Protein AF-X1LIQ6-F1 (afdb_monomer)

Foldseek 3Di:
DDDDFVRVQVVLCCLQPNPPDDPVNNVVLQVVQQPDDPCCVDPVVVDDPQKGKRKDWDDDPPGDTWMWIFIDHNRDGDGIDIDD

Radius of gyration: 12.88 Å; Cα contacts (8 Å, |Δi|>4): 120; chains: 1; bounding box: 30×27×30 Å

InterPro dom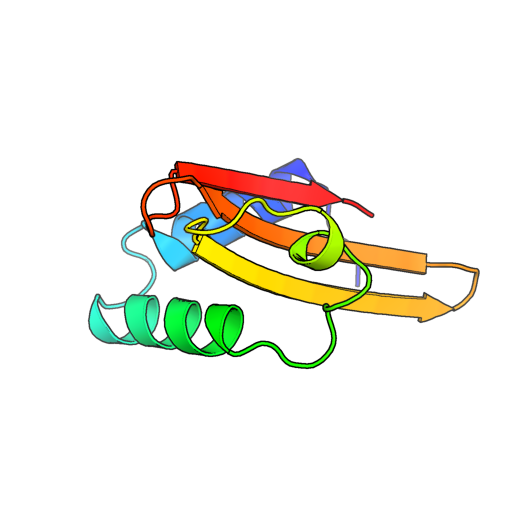ains:
  IPR000871 Beta-lactamase, class-A [PTHR35333] (1-82)
  IPR012338 Beta-lactamase/transpeptidase-like [G3DSA:3.40.710.10] (1-84)
  IPR012338 Beta-lactamase/transpeptidase-like [SSF56601] (1-84)
  IPR045155 Beta-lactamase class A, catalytic domain [PF13354] (2-80)

Sequence (84 aa):
DTTMPVAMATTLRKLLTGELLTLASRQQLIDWMEADKVAGPLLRSALPAGWFIADKSGAGERGSRGIIAALGPDGKPSRIVVIY

Mean predicted aligned error: 2.38 Å

pLDDT: mean 96.91, std 5.0, range [55.56, 98.81]

Secondary structure (DSSP, 8-state):
----HHHHHHHHHHHHHSTTS-HHHHHHHHHHHHT-SS-TTTGGGGPPTT-EEEEEEEE-STT-EEEEEEEESTTS--EEEEE-

Solvent-accessible surface area (backbone atoms only — not comparable to full-atom values): 4892 Å² total; per-residue (Å²): 140,87,85,50,62,68,56,52,47,51,51,51,47,35,45,67,75,34,87,83,36,56,73,68,58,22,50,52,53,47,55,53,23,45,64,55,82,86,41,53,91,49,71,65,68,73,58,63,87,62,47,27,58,26,39,52,65,50,75,55,75,97,80,41,49,34,40,41,34,36,29,28,64,86,64,38,66,77,46,75,50,60,51,107

Structure (mmCIF, N/CA/C/O backbone):
data_AF-X1LIQ6-F1
#
_entry.id   AF-X1LIQ6-F1
#
loop_
_atom_site.group_PDB
_atom_site.id
_atom_site.type_symbol
_atom_site.label_atom_id
_atom_site.label_alt_id
_atom_site.label_comp_id
_atom_site.label_asym_id
_atom_site.label_entity_id
_atom_site.label_seq_id
_atom_site.pdbx_PDB_ins_code
_atom_site.Cartn_x
_atom_site.Cartn_y
_atom_site.Cartn_z
_atom_site.occupancy
_atom_site.B_iso_or_equiv
_atom_site.auth_seq_id
_atom_site.auth_comp_id
_atom_site.auth_asym_id
_atom_site.auth_atom_id
_atom_site.pdbx_PDB_model_num
ATOM 1 N N . ASP A 1 1 ? 16.427 12.622 -3.568 1.00 55.56 1 ASP A N 1
ATOM 2 C CA . ASP A 1 1 ? 15.654 12.206 -2.387 1.00 55.56 1 ASP A CA 1
ATOM 3 C C . ASP A 1 1 ? 15.819 10.700 -2.217 1.00 55.56 1 ASP A C 1
ATOM 5 O O . ASP A 1 1 ? 15.789 9.997 -3.221 1.00 55.56 1 ASP A O 1
ATOM 9 N N . THR A 1 2 ? 16.109 10.221 -1.009 1.00 83.44 2 THR A N 1
ATOM 10 C CA . THR A 1 2 ? 16.469 8.818 -0.721 1.00 83.44 2 THR A CA 1
ATOM 11 C C . THR A 1 2 ? 15.920 8.394 0.636 1.00 83.44 2 THR A C 1
ATOM 13 O O . THR A 1 2 ? 15.869 9.198 1.562 1.00 83.44 2 THR A O 1
ATOM 16 N N . THR A 1 3 ? 15.586 7.115 0.792 1.00 91.19 3 THR A N 1
ATOM 17 C CA . THR A 1 3 ? 15.145 6.527 2.066 1.00 91.19 3 THR A CA 1
ATOM 18 C C . THR A 1 3 ? 15.758 5.138 2.261 1.00 91.19 3 THR A C 1
ATOM 20 O O . THR A 1 3 ? 16.371 4.590 1.348 1.00 91.19 3 THR A O 1
ATOM 23 N N . MET A 1 4 ? 15.590 4.560 3.450 1.00 96.00 4 MET A N 1
ATOM 24 C CA . MET A 1 4 ? 15.932 3.166 3.747 1.00 96.00 4 MET A CA 1
ATOM 25 C C . MET A 1 4 ? 14.646 2.341 3.888 1.00 96.00 4 MET A C 1
ATOM 27 O O . MET A 1 4 ? 13.673 2.863 4.444 1.00 96.00 4 MET A O 1
ATOM 31 N N . PRO A 1 5 ? 14.620 1.049 3.495 1.00 96.81 5 PRO A N 1
ATOM 32 C CA . PRO A 1 5 ? 13.424 0.210 3.618 1.00 96.81 5 PRO A CA 1
ATOM 33 C C . PRO A 1 5 ? 12.785 0.246 5.011 1.00 96.81 5 PRO A C 1
ATOM 35 O O . PRO A 1 5 ? 11.576 0.431 5.144 1.00 96.81 5 PRO A O 1
ATOM 38 N N . VAL A 1 6 ? 13.606 0.161 6.064 1.00 97.62 6 VAL A N 1
ATOM 39 C CA . VAL A 1 6 ? 13.141 0.212 7.459 1.00 97.62 6 VAL A CA 1
ATOM 40 C C . VAL A 1 6 ? 12.541 1.569 7.837 1.00 97.62 6 VAL A C 1
ATOM 42 O O . VAL A 1 6 ? 11.536 1.621 8.550 1.00 97.62 6 VAL A O 1
ATOM 45 N N . ALA A 1 7 ? 13.115 2.667 7.338 1.00 98.06 7 ALA A N 1
ATOM 46 C CA . ALA A 1 7 ? 12.625 4.013 7.605 1.00 98.06 7 ALA A CA 1
ATOM 47 C C . ALA A 1 7 ? 11.262 4.227 6.935 1.00 98.06 7 ALA A C 1
ATOM 49 O O . ALA A 1 7 ? 10.311 4.641 7.597 1.00 98.06 7 ALA A O 1
ATOM 50 N N . MET A 1 8 ? 11.134 3.853 5.659 1.00 98.44 8 MET A N 1
ATOM 51 C CA . MET A 1 8 ? 9.873 3.947 4.925 1.00 98.44 8 MET A CA 1
ATOM 52 C C . MET A 1 8 ? 8.783 3.059 5.532 1.00 98.44 8 MET A C 1
ATOM 54 O O . MET A 1 8 ? 7.679 3.539 5.780 1.00 98.44 8 MET A O 1
ATOM 58 N N . ALA A 1 9 ? 9.090 1.797 5.851 1.00 98.38 9 ALA A N 1
ATOM 59 C CA . ALA A 1 9 ? 8.127 0.892 6.478 1.00 98.38 9 ALA A CA 1
ATOM 60 C C . ALA A 1 9 ? 7.637 1.431 7.833 1.00 98.38 9 ALA A C 1
ATOM 62 O O . ALA A 1 9 ? 6.445 1.384 8.140 1.00 98.38 9 ALA A O 1
ATOM 63 N N . THR A 1 10 ? 8.550 1.993 8.632 1.00 98.25 10 THR A N 1
ATOM 64 C CA . THR A 1 10 ? 8.221 2.584 9.936 1.00 98.25 10 THR A CA 1
ATOM 65 C C . THR A 1 10 ? 7.336 3.817 9.791 1.00 98.25 10 THR A C 1
ATOM 67 O O . THR A 1 10 ? 6.344 3.939 10.512 1.00 98.25 10 THR A O 1
ATOM 70 N N . THR A 1 11 ? 7.667 4.723 8.870 1.00 98.38 11 THR A N 1
ATOM 71 C CA . THR A 1 11 ? 6.874 5.930 8.607 1.00 98.38 11 THR A CA 1
ATOM 72 C C . THR A 1 11 ? 5.496 5.577 8.065 1.00 98.38 11 THR A C 1
ATOM 74 O O . THR A 1 11 ? 4.501 6.067 8.596 1.00 98.38 11 THR A O 1
ATOM 77 N N . LEU A 1 12 ? 5.414 4.667 7.089 1.00 98.38 12 LEU A N 1
ATOM 78 C CA . LEU A 1 12 ? 4.140 4.220 6.533 1.00 98.38 12 LEU A CA 1
ATOM 79 C C . LEU A 1 12 ? 3.248 3.618 7.625 1.00 98.38 12 LEU A C 1
ATOM 81 O O . LEU A 1 12 ? 2.089 3.997 7.741 1.00 98.38 12 LEU A O 1
ATOM 85 N N . ARG A 1 13 ? 3.797 2.773 8.509 1.00 98.25 13 ARG A N 1
ATOM 86 C CA . ARG A 1 13 ? 3.047 2.239 9.658 1.00 98.25 13 ARG A CA 1
ATOM 87 C C . ARG A 1 13 ? 2.471 3.348 10.534 1.00 98.25 13 ARG A C 1
ATOM 89 O O . ARG A 1 13 ? 1.307 3.293 10.910 1.00 98.25 13 ARG A O 1
ATOM 96 N N . LYS A 1 14 ? 3.273 4.366 10.857 1.00 98.25 14 LYS A N 1
ATOM 97 C CA . LYS A 1 14 ? 2.822 5.485 11.697 1.00 98.25 14 LYS A CA 1
ATOM 98 C C . LYS A 1 14 ? 1.711 6.302 11.033 1.00 98.25 14 LYS A C 1
ATOM 100 O O . LYS A 1 14 ? 0.800 6.717 11.737 1.00 98.25 14 LYS A O 1
ATOM 105 N N . LEU A 1 15 ? 1.761 6.498 9.715 1.00 98.44 15 LEU A N 1
ATOM 106 C CA . LEU A 1 15 ? 0.707 7.192 8.967 1.00 98.44 15 LEU A CA 1
ATOM 107 C C . LEU A 1 15 ? -0.587 6.370 8.896 1.00 98.44 15 LEU A C 1
ATOM 109 O O . LEU A 1 15 ? -1.668 6.918 9.092 1.00 98.44 15 LEU A O 1
ATOM 113 N N . LEU A 1 16 ? -0.477 5.061 8.646 1.00 97.62 16 LEU A N 1
ATOM 114 C CA . LEU A 1 16 ? -1.632 4.190 8.415 1.00 97.62 16 LEU A CA 1
ATOM 115 C C . LEU A 1 16 ? -2.284 3.654 9.691 1.00 97.62 16 LEU A C 1
ATOM 117 O O . LEU A 1 16 ? -3.433 3.238 9.633 1.00 97.62 16 LEU A O 1
ATOM 121 N N . THR A 1 17 ? -1.589 3.610 10.831 1.00 95.00 17 THR A N 1
ATOM 122 C CA . THR A 1 17 ? -2.160 3.055 12.076 1.00 95.00 17 THR A CA 1
ATOM 123 C C . THR A 1 17 ? -1.843 3.863 13.333 1.00 95.00 17 THR A C 1
ATOM 125 O O . THR A 1 17 ? -2.438 3.607 14.378 1.00 95.00 17 THR A O 1
ATOM 128 N N . GLY A 1 18 ? -0.916 4.821 13.267 1.00 94.69 18 GLY A N 1
ATOM 129 C CA . GLY A 1 18 ? -0.510 5.661 14.397 1.00 94.69 18 GLY A CA 1
ATOM 130 C C . GLY A 1 18 ? -1.247 7.000 14.455 1.00 94.69 18 GLY A C 1
ATOM 131 O O . GLY A 1 18 ? -1.983 7.375 13.547 1.00 94.69 18 GLY A O 1
ATOM 132 N N . GLU A 1 19 ? -1.045 7.752 15.529 1.00 96.25 19 GLU A N 1
ATOM 133 C CA . GLU A 1 19 ? -1.813 8.974 15.834 1.00 96.25 19 GLU A CA 1
ATOM 134 C C . GLU A 1 19 ? -1.332 10.236 15.094 1.00 96.25 19 GLU A C 1
ATOM 136 O O . GLU A 1 19 ? -1.746 11.343 15.420 1.00 96.25 19 GLU A O 1
ATOM 141 N N . LEU A 1 20 ? -0.466 10.093 14.082 1.00 97.69 20 LEU A N 1
ATOM 142 C CA . LEU A 1 20 ? 0.031 11.235 13.299 1.00 97.69 20 LEU A CA 1
ATOM 143 C C . LEU A 1 20 ? -1.060 11.891 12.448 1.00 97.69 20 LEU A C 1
ATOM 145 O O . LEU A 1 20 ? -0.975 13.076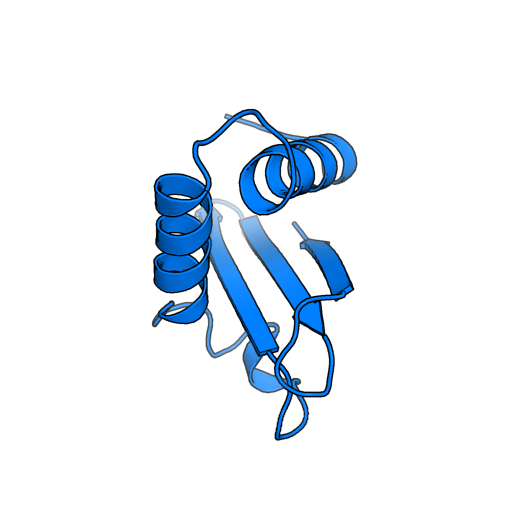 12.136 1.00 97.69 20 LEU A O 1
ATOM 149 N N . LEU A 1 21 ? -2.055 11.104 12.042 1.00 98.12 21 LEU A N 1
ATOM 150 C CA . LEU A 1 21 ? -3.199 11.546 11.262 1.00 98.12 21 LEU A CA 1
ATOM 151 C C . LEU A 1 21 ? -4.477 11.296 12.057 1.00 98.12 21 LEU A C 1
ATOM 153 O O . LEU A 1 21 ? -4.579 10.314 12.799 1.00 98.12 21 LEU A O 1
ATOM 157 N N . THR A 1 22 ? -5.480 12.150 11.839 1.00 98.31 22 THR A N 1
ATOM 158 C CA . THR A 1 22 ? -6.843 11.866 12.303 1.00 98.31 22 THR A CA 1
ATOM 159 C C . THR A 1 22 ? -7.335 10.551 11.697 1.00 98.31 22 THR A C 1
ATOM 161 O O . THR A 1 22 ? -6.866 10.128 10.636 1.00 98.31 22 THR A O 1
ATOM 164 N N . LEU A 1 23 ? -8.315 9.909 12.338 1.00 97.75 23 LEU A N 1
ATOM 165 C CA . LEU A 1 23 ? -8.885 8.659 11.829 1.00 97.75 23 LEU A CA 1
ATOM 166 C C . LEU A 1 23 ? -9.403 8.806 10.386 1.00 97.75 23 LEU A C 1
ATOM 168 O O . LEU A 1 23 ? -9.139 7.945 9.553 1.00 97.75 23 LEU A O 1
ATOM 172 N N . ALA A 1 24 ? -10.066 9.928 10.081 1.00 98.19 24 ALA A N 1
ATOM 173 C CA . ALA A 1 24 ? -10.570 10.223 8.741 1.00 98.19 24 ALA A CA 1
ATOM 174 C C . ALA A 1 24 ? -9.435 10.379 7.717 1.00 98.19 24 ALA A C 1
ATOM 176 O O . ALA A 1 24 ? -9.490 9.799 6.638 1.00 98.19 24 ALA A O 1
ATOM 177 N N . SER A 1 25 ? -8.370 11.109 8.062 1.00 98.56 25 SER A N 1
ATOM 178 C CA . SER A 1 25 ? -7.219 11.303 7.171 1.00 98.56 25 SER A CA 1
ATOM 179 C C . SER A 1 25 ? -6.429 10.014 6.937 1.00 98.56 25 SER A C 1
ATOM 181 O O . SER A 1 25 ? -5.946 9.777 5.833 1.00 98.56 25 SER A O 1
ATOM 183 N N . ARG A 1 26 ? -6.316 9.163 7.959 1.00 98.25 26 ARG A N 1
ATOM 184 C CA . ARG A 1 26 ? -5.720 7.831 7.841 1.00 98.25 26 ARG A CA 1
ATOM 185 C C . ARG A 1 26 ? -6.521 6.949 6.887 1.00 98.25 26 ARG A C 1
ATOM 187 O O . ARG A 1 26 ? -5.924 6.338 6.006 1.00 98.25 26 ARG A O 1
ATOM 194 N N . GLN A 1 27 ? -7.845 6.901 7.050 1.00 97.94 27 GLN A N 1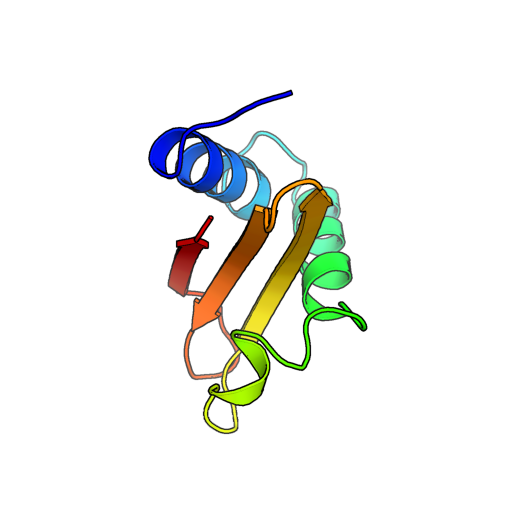
ATOM 195 C CA . GLN A 1 27 ? -8.709 6.125 6.161 1.00 97.94 27 GLN A CA 1
ATOM 196 C C . GLN A 1 27 ? -8.607 6.641 4.725 1.00 97.94 27 GLN A C 1
ATOM 198 O O . GLN A 1 27 ? -8.351 5.860 3.822 1.00 97.94 27 GLN A O 1
ATOM 203 N N . GLN A 1 28 ? -8.655 7.961 4.532 1.00 98.69 28 GLN A N 1
ATOM 204 C CA . GLN A 1 28 ? -8.510 8.569 3.211 1.00 98.69 28 GLN A CA 1
ATOM 205 C C . GLN A 1 28 ? -7.190 8.191 2.521 1.00 98.69 28 GLN A C 1
ATOM 207 O O . GLN A 1 28 ? -7.167 7.954 1.312 1.00 98.69 28 GLN A O 1
ATOM 212 N N . LEU A 1 29 ? -6.088 8.137 3.276 1.00 98.69 29 LEU A N 1
ATOM 213 C CA . LEU A 1 29 ? -4.792 7.713 2.752 1.00 98.69 29 LEU A CA 1
ATOM 214 C C . LEU A 1 29 ? -4.809 6.237 2.333 1.00 98.69 29 LEU A C 1
ATOM 216 O O . LEU A 1 29 ? -4.302 5.910 1.260 1.00 98.69 29 LEU A O 1
ATOM 220 N N . ILE A 1 30 ? -5.406 5.364 3.150 1.00 98.25 30 ILE A N 1
ATOM 221 C CA . ILE A 1 30 ? -5.593 3.948 2.811 1.00 98.25 30 ILE A CA 1
ATOM 222 C C . ILE A 1 30 ? -6.437 3.818 1.539 1.00 98.25 30 ILE A C 1
ATOM 224 O O . ILE A 1 30 ? -6.005 3.134 0.618 1.00 98.25 30 ILE A O 1
ATOM 228 N N . ASP A 1 31 ? -7.565 4.523 1.450 1.00 98.56 31 ASP A N 1
ATOM 229 C CA . ASP A 1 31 ? -8.493 4.451 0.316 1.00 98.56 31 ASP A CA 1
ATOM 230 C C . ASP A 1 31 ? -7.817 4.868 -0.998 1.00 98.56 31 ASP A C 1
ATOM 232 O O . ASP A 1 31 ? -7.973 4.217 -2.033 1.00 98.56 31 ASP A O 1
ATOM 236 N N . TRP A 1 32 ? -7.008 5.934 -0.973 1.00 98.81 32 TRP A N 1
ATOM 237 C CA . TRP A 1 32 ? -6.241 6.354 -2.149 1.00 98.81 32 TRP A CA 1
ATOM 238 C C . TRP A 1 32 ? -5.202 5.319 -2.578 1.00 98.81 32 TRP A C 1
ATOM 240 O O . TRP A 1 32 ? -5.038 5.076 -3.773 1.00 98.81 32 TRP A O 1
ATOM 250 N N . MET A 1 33 ? -4.497 4.717 -1.620 1.00 98.75 33 MET A N 1
ATOM 251 C CA . MET A 1 33 ? -3.504 3.677 -1.893 1.00 98.75 33 MET A CA 1
ATOM 252 C C . MET A 1 33 ? -4.157 2.367 -2.364 1.00 98.75 33 MET A C 1
ATOM 254 O O . MET A 1 33 ? -3.623 1.679 -3.231 1.00 98.75 33 MET A O 1
ATOM 258 N N . GLU A 1 34 ? -5.324 2.006 -1.832 1.00 98.56 34 GLU A N 1
ATOM 259 C CA . GLU A 1 34 ? -6.100 0.844 -2.277 1.00 98.56 34 GLU A CA 1
ATOM 260 C C . GLU A 1 34 ? -6.568 1.018 -3.724 1.00 98.56 34 GLU A C 1
ATOM 262 O O . GLU A 1 34 ? -6.446 0.097 -4.541 1.00 98.56 34 GLU A O 1
ATOM 267 N N . ALA A 1 35 ? -6.995 2.233 -4.073 1.00 98.50 35 ALA A N 1
ATOM 268 C CA . ALA A 1 35 ? -7.450 2.597 -5.406 1.00 98.50 35 ALA A CA 1
ATOM 269 C C . ALA A 1 35 ? -6.328 2.773 -6.453 1.00 98.50 35 ALA A C 1
ATOM 271 O O . ALA A 1 35 ? -6.649 3.155 -7.586 1.00 98.50 35 ALA A O 1
ATOM 272 N N . ASP A 1 36 ? -5.053 2.492 -6.133 1.00 98.50 36 ASP A N 1
ATOM 273 C CA . ASP A 1 36 ? -3.932 2.647 -7.072 1.00 98.50 36 ASP A CA 1
ATOM 274 C C . ASP A 1 36 ? -4.185 1.905 -8.399 1.00 98.50 36 ASP A C 1
ATOM 276 O O . ASP A 1 36 ? -4.623 0.753 -8.441 1.00 98.50 36 ASP A O 1
ATOM 280 N N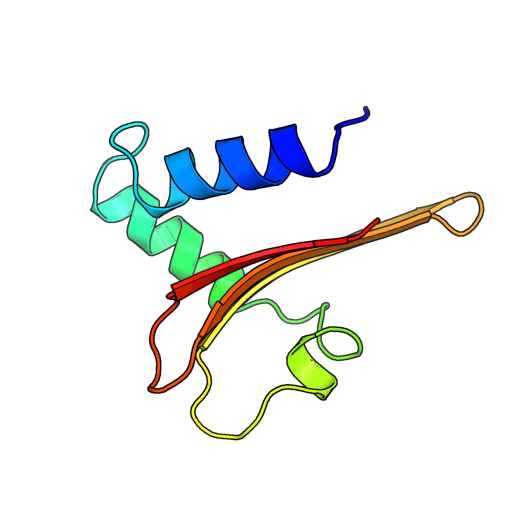 . LYS A 1 37 ? -3.899 2.586 -9.512 1.00 98.19 37 LYS A N 1
ATOM 281 C CA . LYS A 1 37 ? -4.148 2.106 -10.881 1.00 98.19 37 LYS A CA 1
ATOM 282 C C . LYS A 1 37 ? -2.881 1.742 -11.644 1.00 98.19 37 LYS A C 1
ATOM 284 O O . LYS A 1 37 ? -2.980 1.155 -12.717 1.00 98.19 37 LYS A O 1
ATOM 289 N N . VAL A 1 38 ? -1.699 2.073 -11.121 1.00 98.00 38 VAL A N 1
ATOM 290 C CA . VAL A 1 38 ? -0.436 1.961 -11.881 1.00 98.00 38 VAL A CA 1
ATOM 291 C C . VAL A 1 38 ? 0.544 0.913 -11.336 1.00 98.00 38 VAL A C 1
ATOM 293 O O . VAL A 1 38 ? 1.607 0.710 -11.919 1.00 98.00 38 VAL A O 1
ATOM 296 N N . ALA A 1 39 ? 0.197 0.212 -10.253 1.00 97.94 39 ALA A N 1
ATOM 297 C CA . ALA A 1 39 ? 1.035 -0.822 -9.632 1.00 97.94 39 ALA A CA 1
ATOM 298 C C . ALA A 1 39 ? 0.678 -2.268 -10.042 1.00 97.94 39 ALA A C 1
ATOM 300 O O . ALA A 1 39 ? 1.268 -3.214 -9.523 1.00 97.94 39 ALA A O 1
ATOM 301 N N . GLY A 1 40 ? -0.259 -2.455 -10.982 1.00 97.81 40 GLY A N 1
ATOM 302 C CA . GLY A 1 40 ? -0.798 -3.767 -11.383 1.00 97.81 40 GLY A CA 1
ATOM 303 C C . GLY A 1 40 ? 0.252 -4.864 -11.637 1.00 97.81 40 GLY A C 1
ATOM 304 O O . GLY A 1 40 ? 0.132 -5.935 -11.047 1.00 97.81 40 GLY A O 1
ATOM 305 N N . PRO A 1 41 ? 1.312 -4.608 -12.429 1.00 98.19 41 PRO A N 1
ATOM 306 C CA . PRO A 1 41 ? 2.353 -5.603 -12.716 1.00 98.19 41 PRO A CA 1
AT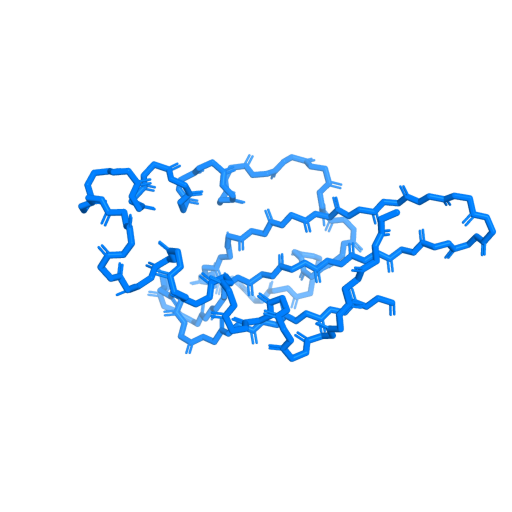OM 307 C C . PRO A 1 41 ? 3.286 -5.964 -11.543 1.00 98.19 41 PRO A C 1
ATOM 309 O O . PRO A 1 41 ? 4.213 -6.742 -11.738 1.00 98.19 41 PRO A O 1
ATOM 312 N N . LEU A 1 42 ? 3.117 -5.364 -10.358 1.00 98.38 42 LEU A N 1
ATOM 313 C CA . LEU A 1 42 ? 3.960 -5.608 -9.181 1.00 98.38 42 LEU A CA 1
ATOM 314 C C . LEU A 1 42 ? 3.252 -6.559 -8.205 1.00 98.38 42 LEU A C 1
ATOM 316 O O . LEU A 1 42 ? 2.753 -7.601 -8.625 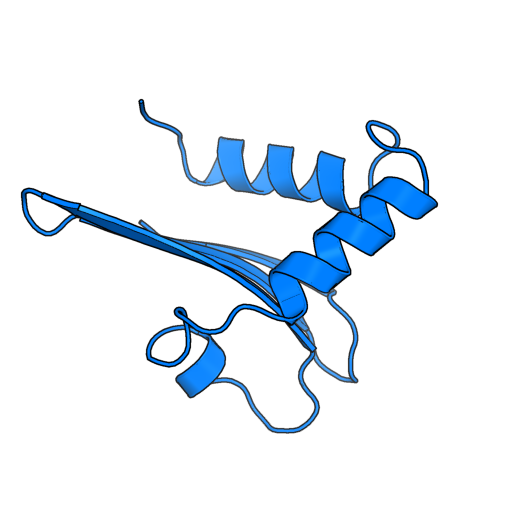1.00 98.38 42 LEU A O 1
ATOM 320 N N . LEU A 1 43 ? 3.187 -6.223 -6.911 1.00 98.25 43 LEU A N 1
ATOM 321 C CA . LEU A 1 43 ? 2.607 -7.095 -5.882 1.00 98.25 43 LEU A CA 1
ATOM 322 C C . LEU A 1 43 ? 1.169 -7.510 -6.215 1.00 98.25 43 LEU A C 1
ATOM 324 O O . LEU A 1 43 ? 0.824 -8.672 -6.027 1.00 98.25 43 LEU A O 1
ATOM 328 N N . ARG A 1 44 ? 0.362 -6.599 -6.780 1.00 98.25 44 ARG A N 1
ATOM 329 C CA . ARG A 1 44 ? -1.029 -6.866 -7.186 1.00 98.25 44 ARG A CA 1
ATOM 330 C C . ARG A 1 44 ? -1.173 -8.059 -8.137 1.00 98.25 44 ARG A C 1
ATOM 332 O O . ARG A 1 44 ? -2.184 -8.744 -8.068 1.00 98.25 44 ARG A O 1
ATOM 339 N N . SER A 1 45 ? -0.173 -8.337 -8.976 1.00 98.12 45 SER A N 1
ATOM 340 C CA . SER A 1 45 ? -0.198 -9.472 -9.912 1.00 98.12 45 SER A CA 1
ATOM 341 C C . SER A 1 45 ? -0.065 -10.842 -9.238 1.00 98.12 45 SER A C 1
ATOM 343 O O . SER A 1 45 ? -0.445 -11.850 -9.826 1.00 98.12 45 SER A O 1
ATOM 345 N N . ALA A 1 46 ? 0.460 -10.881 -8.011 1.00 97.69 46 ALA A N 1
ATOM 346 C CA . ALA A 1 46 ? 0.744 -12.108 -7.271 1.00 97.69 46 ALA A CA 1
ATOM 347 C C . ALA A 1 46 ? -0.195 -12.324 -6.071 1.00 97.69 46 ALA A C 1
ATOM 349 O O . ALA A 1 46 ? -0.030 -13.295 -5.332 1.00 97.69 46 ALA A O 1
ATOM 350 N N . LEU A 1 47 ? -1.154 -11.421 -5.840 1.00 97.56 47 LEU A N 1
ATOM 351 C CA . LEU A 1 47 ? -2.058 -11.529 -4.699 1.00 97.56 47 LEU A CA 1
ATOM 352 C C . L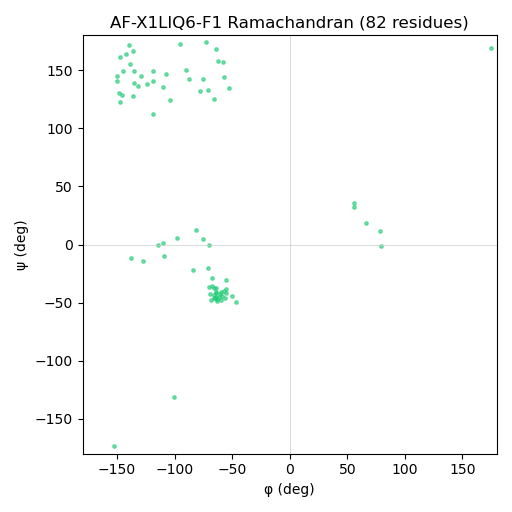EU A 1 47 ? -3.157 -12.570 -4.942 1.00 97.56 47 LEU A C 1
ATOM 354 O O . LEU A 1 47 ? -3.830 -12.519 -5.974 1.00 97.56 47 LEU A O 1
ATOM 358 N N . PRO A 1 48 ? -3.402 -13.474 -3.977 1.00 97.69 48 PRO A N 1
ATOM 359 C CA . PRO A 1 48 ? -4.567 -14.345 -4.018 1.00 97.69 48 PRO A CA 1
ATOM 360 C C . PRO A 1 48 ? -5.879 -13.551 -3.969 1.00 97.69 48 PRO A C 1
ATOM 362 O O . PRO A 1 48 ? -5.941 -12.433 -3.452 1.00 97.69 48 PRO A O 1
ATOM 365 N N . ALA A 1 49 ? -6.961 -14.162 -4.450 1.00 96.12 49 ALA A N 1
ATOM 366 C CA . ALA A 1 49 ? -8.298 -13.590 -4.322 1.00 96.12 49 ALA A CA 1
ATOM 367 C C . ALA A 1 49 ? -8.660 -13.326 -2.845 1.00 96.12 49 ALA A C 1
ATOM 369 O O . ALA A 1 49 ? -8.290 -14.093 -1.955 1.00 96.12 49 ALA A O 1
ATOM 370 N N . GLY A 1 50 ? -9.389 -12.236 -2.587 1.00 95.81 50 GLY A N 1
ATOM 371 C CA . GLY A 1 50 ? -9.818 -11.842 -1.238 1.00 95.81 50 GLY A CA 1
ATOM 372 C C . GLY A 1 50 ? -8.743 -11.154 -0.388 1.00 95.81 50 GLY A C 1
ATOM 373 O O . GLY A 1 50 ? -9.027 -10.750 0.740 1.00 95.81 50 GLY A O 1
ATOM 374 N N . TRP A 1 51 ? -7.524 -10.986 -0.907 1.00 98.31 51 TRP A N 1
ATOM 375 C CA . TRP A 1 51 ? -6.504 -10.184 -0.237 1.00 98.31 51 TRP A CA 1
ATOM 376 C C . TRP A 1 51 ? -6.776 -8.693 -0.385 1.00 98.31 51 TRP A C 1
ATOM 378 O O . TRP A 1 51 ? -7.175 -8.208 -1.442 1.00 98.31 51 TRP A O 1
ATOM 388 N N . PHE A 1 52 ? -6.487 -7.967 0.688 1.00 98.56 52 PHE A N 1
ATOM 389 C CA . PHE A 1 52 ? -6.430 -6.517 0.690 1.00 98.56 52 PHE A CA 1
ATOM 390 C C . PHE A 1 52 ? -5.038 -6.037 0.289 1.00 98.56 52 PHE A C 1
ATOM 392 O O . PHE A 1 52 ? -4.029 -6.608 0.721 1.00 98.56 52 PHE A O 1
ATOM 399 N N . ILE A 1 53 ? -4.980 -4.941 -0.468 1.00 98.69 53 ILE A N 1
ATOM 400 C CA . ILE A 1 53 ? -3.743 -4.205 -0.712 1.00 98.69 53 ILE A CA 1
ATOM 401 C C . ILE A 1 53 ? -4.003 -2.710 -0.884 1.00 98.69 53 ILE A C 1
ATOM 403 O O . ILE A 1 53 ? -4.809 -2.293 -1.709 1.00 98.69 53 ILE A O 1
ATOM 407 N N . ALA A 1 54 ? -3.234 -1.916 -0.147 1.00 98.75 54 ALA A N 1
ATOM 408 C CA . ALA A 1 54 ? -3.067 -0.486 -0.337 1.00 98.75 54 ALA A CA 1
ATOM 409 C C . ALA A 1 54 ? -1.590 -0.230 -0.649 1.00 98.75 54 ALA A C 1
ATOM 411 O O . ALA A 1 54 ? -0.733 -0.467 0.207 1.00 98.75 54 ALA A O 1
ATOM 412 N N . ASP A 1 55 ? -1.269 0.201 -1.870 1.00 98.75 55 ASP A N 1
ATOM 413 C CA . ASP A 1 55 ? 0.110 0.301 -2.350 1.00 98.75 55 ASP A CA 1
ATOM 414 C C . ASP A 1 55 ? 0.418 1.592 -3.112 1.00 98.75 55 ASP A C 1
ATOM 416 O O . ASP A 1 55 ? -0.450 2.389 -3.468 1.00 98.75 55 ASP A O 1
ATOM 420 N N . LYS A 1 56 ? 1.717 1.826 -3.308 1.00 98.62 56 LYS A N 1
ATOM 421 C CA . LYS A 1 56 ? 2.217 2.860 -4.207 1.00 98.62 56 LYS A CA 1
ATOM 422 C C . LYS A 1 56 ? 3.535 2.424 -4.831 1.00 98.62 56 LYS A C 1
ATOM 424 O O . LYS A 1 56 ? 4.507 2.143 -4.129 1.00 98.62 56 LYS A O 1
ATOM 429 N N . SER A 1 57 ? 3.574 2.393 -6.162 1.00 98.44 57 SER A N 1
ATOM 430 C CA . SER A 1 57 ? 4.792 2.110 -6.934 1.00 98.44 57 SER A CA 1
ATOM 431 C C . SER A 1 57 ? 5.587 3.374 -7.281 1.00 98.44 57 SER A C 1
ATOM 433 O O . SER A 1 57 ? 4.982 4.410 -7.561 1.00 98.44 57 SER A O 1
ATOM 435 N N . GLY A 1 58 ? 6.908 3.253 -7.411 1.00 97.62 58 GLY A N 1
ATOM 436 C CA . GLY A 1 58 ? 7.809 4.268 -7.966 1.00 97.62 58 GLY A CA 1
ATOM 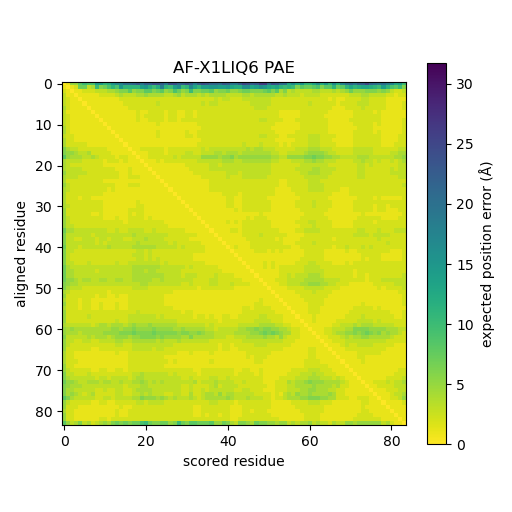437 C C . GLY A 1 58 ? 8.717 3.688 -9.055 1.00 97.62 58 GLY A C 1
ATOM 438 O O . GLY A 1 58 ? 9.085 2.515 -9.008 1.00 97.62 58 GLY A O 1
ATOM 439 N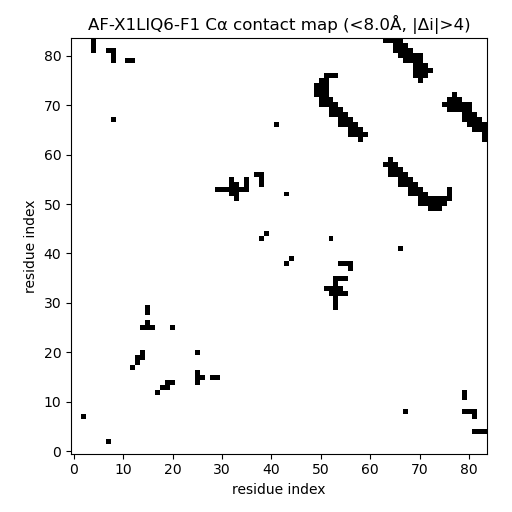 N . ALA A 1 59 ? 9.037 4.476 -10.078 1.00 97.31 59 ALA A N 1
ATOM 440 C CA . ALA A 1 59 ? 10.044 4.164 -11.097 1.00 97.31 59 ALA A CA 1
ATOM 441 C C . ALA A 1 59 ? 10.904 5.406 -11.334 1.00 97.31 59 ALA A C 1
ATOM 443 O O . ALA A 1 59 ? 10.410 6.526 -11.207 1.00 97.31 59 ALA A O 1
ATOM 444 N N . GLY A 1 60 ? 12.167 5.202 -11.688 1.00 96.25 60 GLY A N 1
ATOM 445 C CA . GLY A 1 60 ? 13.094 6.282 -11.995 1.00 96.25 60 GLY A CA 1
ATOM 446 C C . GLY A 1 60 ? 14.190 5.849 -12.959 1.00 96.25 60 GLY A C 1
ATOM 447 O O . GLY A 1 60 ? 14.178 4.742 -13.498 1.00 96.25 60 GLY A O 1
ATOM 448 N N . GLU A 1 61 ? 15.150 6.742 -13.173 1.00 96.44 61 GLU A N 1
ATOM 449 C CA . GLU A 1 61 ? 16.298 6.477 -14.036 1.00 96.44 61 GLU A CA 1
ATOM 450 C C . GLU A 1 61 ? 17.191 5.349 -13.499 1.00 96.44 61 GLU A C 1
ATOM 452 O O . GLU A 1 61 ? 17.089 4.917 -12.345 1.00 96.44 61 GLU A O 1
ATOM 457 N N . ARG A 1 62 ? 18.109 4.886 -14.358 1.00 95.06 62 ARG A N 1
ATOM 458 C CA . ARG A 1 62 ? 19.144 3.893 -14.020 1.00 95.06 62 ARG A CA 1
ATOM 459 C C . ARG A 1 62 ? 18.572 2.586 -13.450 1.00 95.06 62 ARG A C 1
ATOM 461 O O . ARG A 1 62 ? 19.203 1.948 -12.618 1.00 95.06 62 ARG A O 1
ATOM 468 N N . GLY A 1 63 ? 17.376 2.199 -13.901 1.00 94.56 63 GLY A N 1
ATOM 469 C CA . GLY A 1 63 ? 16.714 0.955 -13.495 1.00 94.56 63 GLY A CA 1
ATOM 470 C C . GLY A 1 63 ? 16.046 0.995 -12.118 1.00 94.56 63 GLY A C 1
ATOM 471 O O . GLY A 1 63 ? 15.644 -0.052 -11.621 1.00 94.56 63 GLY A O 1
ATOM 472 N N . SER A 1 64 ? 15.901 2.171 -11.501 1.00 95.94 64 SER A N 1
ATOM 473 C CA . SER A 1 64 ? 15.292 2.297 -10.172 1.00 95.94 64 SER A CA 1
ATOM 474 C C . SER A 1 64 ? 13.809 1.908 -10.196 1.00 95.94 64 SER A C 1
ATOM 476 O O . SER A 1 64 ? 13.021 2.499 -10.945 1.00 95.94 64 SER A O 1
ATOM 478 N N . ARG A 1 65 ? 13.393 0.961 -9.345 1.00 97.31 65 ARG A N 1
ATOM 479 C CA . ARG A 1 65 ? 11.994 0.524 -9.233 1.00 97.31 65 ARG A CA 1
ATOM 480 C C . ARG A 1 65 ? 11.661 0.165 -7.792 1.00 97.31 65 ARG A C 1
ATOM 482 O O . ARG A 1 65 ? 12.338 -0.648 -7.197 1.00 97.31 65 ARG A O 1
ATOM 489 N N . GLY A 1 66 ? 10.576 0.711 -7.251 1.00 97.38 66 GLY A N 1
ATOM 490 C CA . GLY A 1 66 ? 10.171 0.410 -5.881 1.00 97.38 66 GLY A CA 1
ATOM 491 C C . GLY A 1 66 ? 8.668 0.302 -5.693 1.00 97.38 66 GLY A C 1
ATOM 492 O O . GLY A 1 66 ? 7.878 0.751 -6.529 1.00 97.38 66 GLY A O 1
ATOM 493 N N . ILE A 1 67 ? 8.276 -0.290 -4.571 1.00 98.62 67 ILE A N 1
ATOM 494 C CA . ILE A 1 67 ? 6.890 -0.377 -4.117 1.00 98.62 67 ILE A CA 1
ATOM 495 C C . ILE A 1 67 ? 6.830 -0.404 -2.592 1.00 98.62 67 ILE A C 1
ATOM 497 O O . ILE A 1 67 ? 7.641 -1.052 -1.929 1.00 98.62 67 ILE A O 1
ATOM 501 N N . ILE A 1 68 ? 5.840 0.295 -2.044 1.00 98.75 68 ILE A N 1
ATOM 502 C CA . ILE A 1 68 ? 5.435 0.193 -0.641 1.00 98.75 68 ILE A CA 1
ATOM 503 C C . ILE A 1 68 ? 3.992 -0.291 -0.595 1.00 98.75 68 ILE A C 1
ATOM 505 O O . ILE A 1 68 ? 3.186 0.127 -1.426 1.00 98.75 68 ILE A O 1
ATOM 509 N N . ALA A 1 69 ? 3.662 -1.159 0.355 1.00 98.75 69 ALA A N 1
ATOM 510 C CA . ALA A 1 69 ? 2.317 -1.702 0.473 1.00 98.75 69 ALA A CA 1
ATOM 511 C C . ALA A 1 69 ? 1.952 -2.044 1.918 1.00 98.75 69 ALA A C 1
ATOM 513 O O . ALA A 1 69 ? 2.789 -2.537 2.676 1.00 98.75 69 ALA A O 1
ATOM 514 N N . ALA A 1 70 ? 0.683 -1.843 2.263 1.00 98.69 70 ALA A N 1
ATOM 515 C CA . ALA A 1 70 ? 0.009 -2.513 3.365 1.00 98.69 70 ALA A CA 1
ATOM 516 C C . ALA A 1 70 ? -0.910 -3.597 2.782 1.00 98.69 70 ALA A C 1
ATOM 518 O O . ALA A 1 70 ? -1.738 -3.299 1.924 1.00 98.69 70 ALA A O 1
ATOM 519 N N . LEU A 1 71 ? -0.753 -4.849 3.214 1.00 98.56 71 LEU A N 1
ATOM 520 C CA . LEU A 1 71 ? -1.468 -5.991 2.635 1.00 98.56 71 LEU A CA 1
ATOM 521 C C . LEU A 1 71 ? -1.777 -7.087 3.662 1.00 98.56 71 LEU A C 1
ATOM 523 O O . LEU A 1 71 ? -1.167 -7.151 4.736 1.00 98.56 71 LEU A O 1
ATOM 527 N N . GLY A 1 72 ? -2.734 -7.952 3.332 1.00 98.38 72 GLY A N 1
ATOM 528 C CA . GLY A 1 72 ? -3.106 -9.110 4.143 1.00 98.38 72 GLY A CA 1
ATOM 529 C C . GLY A 1 72 ? -4.328 -9.869 3.608 1.00 98.38 72 GLY A C 1
ATOM 530 O O . GLY A 1 72 ? -4.993 -9.383 2.690 1.00 98.38 72 GLY A O 1
ATOM 531 N N . PRO A 1 73 ? -4.604 -11.069 4.150 1.00 98.06 73 PRO A N 1
ATOM 532 C CA . PRO A 1 73 ? -5.769 -11.869 3.776 1.00 98.06 73 PRO A CA 1
ATOM 533 C C . PRO A 1 73 ? -7.077 -11.273 4.324 1.00 98.06 73 PRO A C 1
ATOM 535 O O . PRO A 1 73 ? -7.070 -10.313 5.097 1.00 98.06 73 PRO A O 1
ATOM 538 N N . ASP A 1 74 ? -8.203 -11.869 3.928 1.00 96.81 74 ASP A N 1
ATOM 539 C CA . ASP A 1 74 ? -9.541 -11.593 4.474 1.00 96.81 74 ASP A CA 1
ATOM 540 C C . ASP A 1 74 ? -9.963 -10.116 4.405 1.00 96.81 74 ASP A C 1
ATOM 542 O O . ASP A 1 74 ? -10.612 -9.585 5.310 1.00 96.81 74 ASP A O 1
ATOM 546 N N . GLY A 1 75 ? -9.561 -9.427 3.333 1.00 96.12 75 GLY A N 1
ATOM 547 C CA . GLY A 1 75 ? -9.904 -8.025 3.108 1.00 96.12 75 GLY A CA 1
ATOM 548 C C . GLY A 1 75 ? -9.299 -7.046 4.122 1.00 96.12 75 GLY A C 1
ATOM 549 O O . GLY A 1 75 ? -9.788 -5.923 4.223 1.00 96.12 75 GLY A O 1
ATOM 550 N N . LYS A 1 76 ? -8.252 -7.426 4.875 1.00 95.12 76 LYS A N 1
ATOM 551 C CA . LYS A 1 76 ? -7.634 -6.555 5.892 1.00 95.12 76 LYS A CA 1
ATOM 552 C C . LYS A 1 76 ? -6.106 -6.502 5.790 1.00 95.12 76 LYS A C 1
ATOM 554 O O . LYS A 1 76 ? -5.453 -7.542 5.688 1.00 95.12 76 LYS A O 1
ATOM 559 N N . PRO A 1 77 ? -5.487 -5.312 5.903 1.00 96.25 77 PRO A N 1
ATOM 560 C CA . PRO A 1 77 ? -4.037 -5.211 5.978 1.00 96.25 77 PRO A CA 1
ATOM 561 C C . PRO A 1 77 ? -3.531 -5.731 7.330 1.00 96.25 77 PRO A C 1
ATOM 563 O O . PRO A 1 77 ? -4.034 -5.348 8.384 1.00 96.25 77 PRO A O 1
ATOM 566 N N . SER A 1 78 ? -2.495 -6.571 7.312 1.00 95.44 78 SER A N 1
ATOM 567 C CA . SER A 1 78 ? -1.833 -7.077 8.530 1.00 95.44 78 SER A CA 1
ATOM 568 C C . SER A 1 78 ? -0.317 -6.881 8.526 1.00 95.44 78 SER A C 1
ATOM 570 O O . SER A 1 78 ? 0.326 -6.996 9.571 1.00 95.44 78 SER A O 1
ATOM 572 N N . ARG A 1 79 ? 0.277 -6.575 7.366 1.00 98.25 79 ARG A N 1
ATOM 573 C CA . ARG A 1 79 ? 1.723 -6.390 7.198 1.00 98.25 79 ARG A CA 1
ATOM 574 C C . ARG A 1 79 ? 2.028 -5.207 6.292 1.00 98.25 79 ARG A C 1
ATOM 576 O O . ARG A 1 79 ? 1.226 -4.853 5.433 1.00 98.25 79 ARG A O 1
ATOM 583 N N . ILE A 1 80 ? 3.223 -4.647 6.471 1.00 98.50 80 ILE A N 1
ATOM 584 C CA . ILE A 1 80 ? 3.817 -3.661 5.565 1.00 98.50 80 ILE A CA 1
ATOM 585 C C . ILE A 1 80 ? 4.996 -4.302 4.840 1.00 98.50 80 ILE A C 1
ATOM 587 O O . ILE A 1 80 ? 5.819 -4.970 5.464 1.00 98.50 80 ILE A O 1
ATOM 591 N N . VAL A 1 81 ? 5.075 -4.072 3.532 1.00 98.62 81 VAL A N 1
ATOM 592 C CA . VAL A 1 81 ? 6.170 -4.503 2.659 1.00 98.62 81 VAL A CA 1
ATOM 593 C C . VAL A 1 81 ? 6.742 -3.283 1.944 1.00 98.62 81 VAL A C 1
ATOM 595 O O . VAL A 1 81 ? 5.999 -2.407 1.504 1.00 98.62 81 VAL A O 1
ATOM 598 N N . VAL A 1 82 ? 8.070 -3.226 1.844 1.00 98.56 82 VAL A N 1
ATOM 599 C CA . VAL A 1 82 ? 8.817 -2.184 1.128 1.00 98.56 82 VAL A CA 1
ATOM 600 C C . VAL A 1 82 ? 9.925 -2.855 0.321 1.00 98.56 82 VAL A C 1
ATOM 602 O O . VAL A 1 82 ? 10.691 -3.636 0.883 1.00 98.56 82 VAL A O 1
ATOM 605 N N . ILE A 1 83 ? 10.000 -2.555 -0.977 1.00 97.88 83 ILE A N 1
ATOM 606 C CA . ILE A 1 83 ? 10.995 -3.084 -1.926 1.00 97.88 83 ILE A CA 1
ATOM 607 C C . ILE A 1 83 ? 11.512 -1.919 -2.790 1.00 97.88 83 ILE A C 1
ATOM 609 O O . ILE A 1 83 ? 10.709 -1.078 -3.205 1.00 97.88 83 ILE A O 1
ATOM 613 N N . TYR A 1 84 ? 12.822 -1.884 -3.057 1.00 92.31 84 TYR A N 1
ATOM 614 C CA . TYR A 1 84 ? 13.518 -0.952 -3.961 1.00 92.31 84 TYR A CA 1
ATOM 615 C C . TYR A 1 84 ? 14.455 -1.709 -4.902 1.00 92.31 84 TYR A C 1
ATOM 617 O O . TYR A 1 84 ? 14.785 -2.868 -4.556 1.00 92.31 84 TYR A O 1
#

Nearest PDB structures (foldseek):
  4rva-assembly1_A  TM=1.007E+00  e=3.038E-12  Escherichia coli
  1li9-assembly1_A  TM=1.008E+00  e=5.454E-12  Escherichia coli
  3cmz-assembly1_A  TM=1.005E+00  e=5.820E-12  Escherichia coli
  4rx2-assembly5_E  TM=1.004E+00  e=5.820E-12  Escherichia coli
  4rx2-assembly4_D  TM=1.004E+00  e=6.211E-12  Escherichia coli

Organism: NCBI:txid412755